Protein AF-A0A397PJ06-F1 (afdb_monomer)

Foldseek 3Di:
DVVVVVVVVVVVVVVVVVVVVVVVVVVVVVVVVVVVVVVVLVVQLVVQCVVVVHSVRSVVVSVVVVVLVVVQVVCVVVVNNVPNPPPPVPDPPPPPDPDDCPDDDDPVNVVVVVVVVVVVVVVVD

Mean predicted aligned error: 15.3 Å

Secondary structure (DSSP, 8-state):
-HHHHHHHHHHHHHHHHHHHHHHHHHHHHHHHHHHHHHHHHHHHHHHHHHHTT-HHHHHHHHHHHHHHHHHHHHHHHTT-GGG-----------------------HHHHHHHHHHHHHHHHHT-

Solvent-accessible surface area (backbone atoms only — not comparable to full-atom values): 7300 Å² total; per-residue (Å²): 120,70,67,61,56,53,51,52,48,52,52,50,49,52,51,52,51,52,52,48,51,52,50,53,51,52,49,49,53,51,51,52,51,52,52,51,51,51,53,53,49,49,53,54,36,51,54,36,17,61,74,61,73,30,58,71,59,7,50,53,48,43,53,52,52,49,52,50,48,51,56,48,52,57,27,49,78,66,72,41,64,83,77,52,78,80,69,77,70,87,63,93,68,86,73,81,67,82,87,71,87,73,76,87,73,49,71,67,60,52,51,50,50,52,51,52,54,50,51,55,59,59,75,76,109

pLDDT: mean 71.26, std 17.16, range [38.09, 97.12]

Sequence (125 aa):
METLGEILGLVWWLISFVLSMIWSLAWFIVRDLISTLVWAGLVAWIVLALRYRSAVQGSMAMVRYARAGVGYGWRWVRGRPADAPVAVKTKIEIQRLPYVPFGFVSVSAQLNAAVVMLLVLMGHL

Radius of gyration: 24.36 Å; Cα contacts (8 Å, |Δi|>4): 34; chains: 1; bounding box: 48×43×74 Å

Structure (mmCIF, N/CA/C/O backbone):
data_AF-A0A397PJ06-F1
#
_entry.id   AF-A0A397PJ06-F1
#
loop_
_atom_site.group_PDB
_atom_site.id
_atom_site.type_symbol
_atom_site.label_atom_id
_atom_site.label_alt_id
_atom_site.label_comp_id
_atom_site.label_asym_id
_atom_site.label_entity_id
_atom_site.label_seq_id
_atom_site.pdbx_PDB_ins_code
_atom_site.Cartn_x
_atom_site.Cartn_y
_atom_site.Cartn_z
_atom_site.occupancy
_atom_site.B_iso_or_equiv
_atom_site.auth_seq_id
_atom_site.auth_comp_id
_atom_site.auth_asym_id
_atom_site.auth_atom_id
_atom_site.pdbx_PDB_model_num
ATOM 1 N N . MET A 1 1 ? 28.336 18.114 -40.708 1.00 58.47 1 MET A N 1
ATOM 2 C CA . MET A 1 1 ? 28.411 17.806 -39.261 1.00 58.47 1 MET A CA 1
ATOM 3 C C . MET A 1 1 ? 27.091 18.071 -38.534 1.00 58.47 1 MET A C 1
ATOM 5 O O . MET A 1 1 ? 26.904 17.486 -37.480 1.00 58.47 1 MET A O 1
ATOM 9 N N . GLU A 1 2 ? 26.163 18.859 -39.094 1.00 63.16 2 GLU A N 1
ATOM 10 C CA . GLU A 1 2 ? 24.850 19.147 -38.479 1.00 63.16 2 GLU A CA 1
ATOM 11 C C . GLU A 1 2 ? 23.952 17.903 -38.318 1.00 63.16 2 GLU A C 1
ATOM 13 O O . GLU A 1 2 ? 23.332 17.717 -37.277 1.00 63.16 2 GLU A O 1
ATOM 18 N N . THR A 1 3 ? 23.988 16.963 -39.264 1.00 79.19 3 THR A N 1
ATOM 19 C CA . THR A 1 3 ? 23.088 15.794 -39.273 1.00 79.19 3 THR A CA 1
ATOM 20 C C . THR A 1 3 ? 23.364 14.753 -38.182 1.00 79.19 3 THR A C 1
ATOM 22 O O . THR A 1 3 ? 22.442 14.099 -37.704 1.00 79.19 3 THR A O 1
ATOM 25 N N . LEU A 1 4 ? 24.618 14.583 -37.743 1.00 81.25 4 LEU A N 1
ATOM 26 C CA . LEU A 1 4 ? 24.953 13.628 -36.674 1.00 81.25 4 LEU A CA 1
ATOM 27 C C . LEU A 1 4 ? 24.449 14.101 -35.305 1.00 81.25 4 LEU A C 1
ATOM 29 O O . LEU A 1 4 ? 23.998 13.280 -34.508 1.00 81.25 4 LEU A O 1
ATOM 33 N N . GLY A 1 5 ? 24.498 15.412 -35.045 1.00 88.62 5 GLY A N 1
ATOM 34 C CA . GLY A 1 5 ? 23.976 16.003 -33.812 1.00 88.62 5 GLY A CA 1
ATOM 35 C C . GLY A 1 5 ? 22.455 15.891 -33.720 1.00 88.62 5 GLY A C 1
ATOM 36 O O . GLY A 1 5 ? 21.928 15.537 -32.667 1.00 88.62 5 GLY A O 1
ATOM 37 N N . GLU A 1 6 ? 21.759 16.104 -34.837 1.00 90.06 6 GLU A N 1
ATOM 38 C CA . GLU A 1 6 ? 20.304 15.941 -34.927 1.00 90.06 6 GLU A CA 1
ATOM 39 C C . GLU A 1 6 ? 19.872 14.494 -34.681 1.00 90.06 6 GLU A C 1
ATOM 41 O O . GLU A 1 6 ? 18.977 14.253 -33.872 1.00 90.06 6 GLU A O 1
ATOM 46 N N . ILE A 1 7 ? 20.545 13.521 -35.308 1.00 91.19 7 ILE A N 1
ATOM 47 C CA . ILE A 1 7 ? 20.252 12.093 -35.108 1.00 91.19 7 ILE A CA 1
ATOM 48 C C . ILE A 1 7 ? 20.475 11.698 -33.644 1.00 91.19 7 ILE A C 1
ATOM 50 O O . ILE A 1 7 ? 19.624 11.036 -33.049 1.00 91.19 7 ILE A O 1
ATOM 54 N N . LEU A 1 8 ? 21.588 12.124 -33.037 1.00 93.94 8 LEU A N 1
ATOM 55 C CA . LEU A 1 8 ? 21.878 11.830 -31.633 1.00 93.94 8 LEU A CA 1
ATOM 56 C C . LEU A 1 8 ? 20.837 12.466 -30.697 1.00 93.94 8 LEU A C 1
ATOM 58 O O . LEU A 1 8 ? 20.386 11.823 -29.749 1.00 93.94 8 LEU A O 1
ATOM 62 N N . GLY A 1 9 ? 20.419 13.701 -30.987 1.00 93.44 9 GLY A N 1
ATOM 63 C CA . GLY A 1 9 ? 19.367 14.396 -30.248 1.00 93.44 9 GLY A CA 1
ATOM 64 C C . GLY A 1 9 ? 18.018 13.684 -30.342 1.00 93.44 9 GLY A C 1
ATOM 65 O O . GLY A 1 9 ? 17.336 13.525 -29.330 1.00 93.44 9 GLY A O 1
ATOM 66 N N . LEU A 1 10 ? 17.662 13.182 -31.526 1.00 94.38 10 LEU A N 1
ATOM 67 C CA . LEU A 1 10 ? 16.416 12.451 -31.763 1.00 94.38 10 LEU A CA 1
ATOM 68 C C . LEU A 1 10 ? 16.410 11.100 -31.030 1.00 94.38 10 LEU A C 1
ATOM 70 O O . LEU A 1 10 ? 15.420 10.743 -30.389 1.00 94.38 10 LEU A O 1
ATOM 74 N N . VAL A 1 11 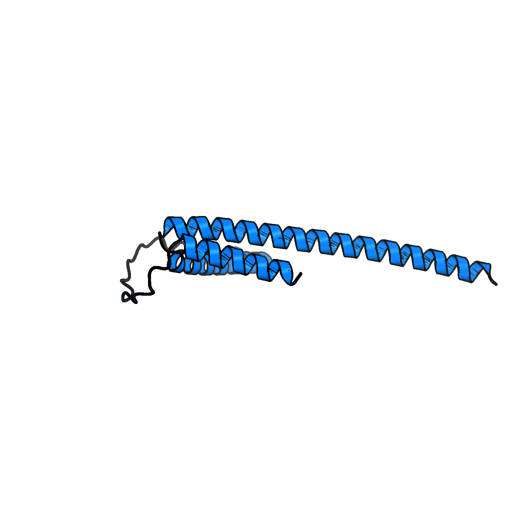? 17.542 10.387 -31.037 1.00 95.56 11 VAL A N 1
ATOM 75 C CA . VAL A 1 11 ? 17.728 9.151 -30.258 1.00 95.56 11 VAL A CA 1
ATOM 76 C C . VAL A 1 11 ? 17.629 9.428 -28.757 1.00 95.56 11 VAL A C 1
ATOM 78 O O . VAL A 1 11 ? 16.928 8.711 -28.044 1.00 95.56 11 VAL A O 1
ATOM 81 N N . TRP A 1 12 ? 18.277 10.487 -28.268 1.00 97.00 12 TRP A N 1
ATOM 82 C CA . TRP A 1 12 ? 18.225 10.859 -26.854 1.00 97.00 12 TRP A CA 1
ATOM 83 C C . TRP A 1 12 ? 16.821 11.271 -26.401 1.00 97.00 12 TRP A C 1
ATOM 85 O O . TRP A 1 12 ? 16.377 10.889 -25.313 1.00 97.00 12 TRP A O 1
ATOM 95 N N . TRP A 1 13 ? 16.101 12.011 -27.245 1.00 96.44 13 TRP A N 1
ATOM 96 C CA . TRP A 1 13 ? 14.708 12.375 -27.009 1.00 96.44 13 TRP A CA 1
ATOM 97 C C . TRP A 1 13 ? 13.825 11.132 -26.906 1.00 96.44 13 TRP A C 1
ATOM 99 O O . TRP A 1 13 ? 13.065 11.004 -25.947 1.00 96.44 13 TRP A O 1
ATOM 109 N N . LEU A 1 14 ? 13.981 10.180 -27.831 1.00 96.94 14 LEU A N 1
ATOM 110 C CA . LEU A 1 14 ? 13.210 8.939 -27.833 1.00 96.94 14 LEU A CA 1
ATOM 111 C C . LEU A 1 14 ? 13.489 8.098 -26.578 1.00 96.94 14 LEU A C 1
ATOM 113 O O . LEU A 1 14 ? 12.558 7.610 -25.942 1.00 96.94 14 LEU A O 1
ATOM 117 N N . ILE A 1 15 ? 14.758 7.975 -26.179 1.00 97.06 15 ILE A N 1
ATOM 118 C CA . ILE A 1 15 ? 15.154 7.275 -24.948 1.00 97.06 15 ILE A CA 1
ATOM 119 C C . ILE A 1 15 ? 14.527 7.946 -23.722 1.00 97.06 15 ILE A C 1
ATOM 121 O O . ILE A 1 15 ? 13.931 7.270 -22.882 1.00 97.06 15 ILE A O 1
ATOM 125 N N . SER A 1 16 ? 14.620 9.275 -23.635 1.00 96.19 16 SER A N 1
ATOM 126 C CA . SER A 1 16 ? 14.068 10.054 -22.521 1.00 96.19 16 SER A CA 1
ATOM 127 C C . SER A 1 16 ? 12.543 9.937 -22.445 1.00 96.19 16 SER A C 1
ATOM 129 O O . SER A 1 16 ? 11.984 9.790 -21.358 1.00 96.19 16 SER A O 1
ATOM 131 N N . PHE A 1 17 ? 11.872 9.941 -23.598 1.00 96.56 17 PHE A N 1
ATOM 132 C CA . PHE A 1 17 ? 10.431 9.732 -23.707 1.00 96.56 17 PHE A CA 1
ATOM 133 C C . PHE A 1 17 ? 10.018 8.346 -23.194 1.00 96.56 17 PHE A C 1
ATOM 135 O O . PHE A 1 17 ? 9.125 8.239 -22.351 1.00 96.56 17 PHE A O 1
ATOM 142 N N . VAL A 1 18 ? 10.704 7.287 -23.636 1.00 97.06 18 VAL A N 1
ATOM 143 C CA . VAL A 1 18 ? 10.421 5.909 -23.200 1.00 97.06 18 VAL A CA 1
ATOM 144 C C . VAL A 1 18 ? 10.678 5.736 -21.701 1.00 97.06 18 VAL A C 1
ATOM 146 O O . VAL A 1 18 ? 9.843 5.166 -20.999 1.00 97.06 18 VAL A O 1
ATOM 149 N N . LEU A 1 19 ? 11.787 6.268 -21.180 1.00 97.12 19 LEU A N 1
ATOM 150 C CA . LEU A 1 19 ? 12.080 6.263 -19.742 1.00 97.12 19 LEU A CA 1
ATOM 151 C C . LEU A 1 19 ? 10.992 6.978 -18.937 1.00 97.12 19 LEU A C 1
ATOM 153 O O . LEU A 1 19 ? 10.556 6.463 -17.907 1.00 97.12 19 LEU A O 1
ATOM 157 N N . SER A 1 20 ? 10.521 8.128 -19.423 1.00 95.19 20 SER A N 1
ATOM 158 C CA . SER A 1 20 ? 9.433 8.870 -18.789 1.00 95.19 20 SER A CA 1
ATOM 159 C C . SER A 1 20 ? 8.136 8.059 -18.768 1.00 95.19 20 SER A C 1
ATOM 161 O O . SER A 1 20 ? 7.517 7.949 -17.711 1.00 95.19 20 SER A O 1
ATOM 163 N N . MET A 1 21 ? 7.773 7.405 -19.876 1.00 96.12 21 MET A N 1
ATOM 164 C CA . MET A 1 21 ? 6.607 6.515 -19.922 1.00 96.12 21 MET A CA 1
ATOM 165 C C . MET A 1 21 ? 6.710 5.368 -18.914 1.00 96.12 21 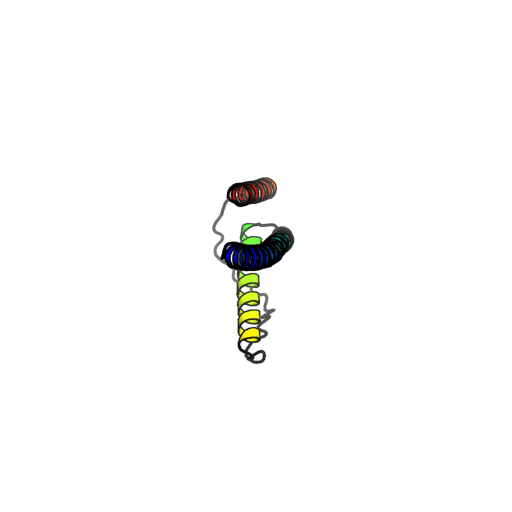MET A C 1
ATOM 167 O O . MET A 1 21 ? 5.754 5.110 -18.182 1.00 96.12 21 MET A O 1
ATOM 171 N N . ILE A 1 22 ? 7.859 4.689 -18.857 1.00 96.12 22 ILE A N 1
ATOM 172 C CA . ILE A 1 22 ? 8.084 3.580 -17.919 1.00 96.12 22 ILE A CA 1
ATOM 173 C C . ILE A 1 22 ? 7.962 4.076 -16.477 1.00 96.12 22 ILE A C 1
ATOM 175 O O . ILE A 1 22 ? 7.306 3.432 -15.659 1.00 96.12 22 ILE A O 1
ATOM 179 N N . TRP A 1 23 ? 8.547 5.234 -16.171 1.00 96.12 23 TRP A N 1
ATOM 180 C CA . TRP A 1 23 ? 8.473 5.832 -14.843 1.00 96.12 23 TRP A CA 1
ATOM 181 C C . TRP A 1 23 ? 7.036 6.192 -14.447 1.00 96.12 23 TRP A C 1
ATOM 183 O O . TRP A 1 23 ? 6.588 5.837 -13.355 1.00 96.12 23 TRP A O 1
ATOM 193 N N . SER A 1 24 ? 6.283 6.831 -15.344 1.00 93.44 24 SER A N 1
ATOM 194 C CA . SER A 1 24 ? 4.873 7.161 -15.118 1.00 93.44 24 SER A CA 1
ATOM 195 C C . SER A 1 24 ? 4.016 5.914 -14.911 1.00 93.44 24 SER A C 1
ATOM 197 O O . SER A 1 24 ? 3.168 5.903 -14.019 1.00 93.44 24 SER A O 1
ATOM 199 N N . LEU A 1 25 ? 4.253 4.851 -15.684 1.00 93.69 25 LEU A N 1
ATOM 200 C CA . LEU A 1 25 ? 3.534 3.587 -15.539 1.00 93.69 25 LEU A CA 1
ATOM 201 C C . LEU A 1 25 ? 3.857 2.903 -14.205 1.00 93.69 25 LEU A C 1
ATOM 203 O O . LEU A 1 25 ? 2.950 2.460 -13.502 1.00 93.69 25 LEU A O 1
ATOM 207 N N . ALA A 1 26 ? 5.136 2.859 -13.826 1.00 91.94 26 ALA A N 1
ATOM 208 C CA . ALA A 1 26 ? 5.561 2.316 -12.541 1.00 91.94 26 ALA A CA 1
ATOM 209 C C . ALA A 1 26 ? 4.909 3.078 -11.378 1.00 91.94 26 ALA A C 1
ATOM 211 O O . ALA A 1 26 ? 4.356 2.462 -10.467 1.00 91.94 26 ALA A O 1
ATOM 212 N N . TRP A 1 27 ? 4.905 4.413 -11.435 1.00 92.25 27 TRP A N 1
ATOM 213 C CA . TRP A 1 27 ? 4.274 5.238 -10.408 1.00 92.25 27 TRP A CA 1
ATOM 214 C C . TRP A 1 27 ? 2.756 5.056 -10.354 1.00 92.25 27 TRP A C 1
ATOM 216 O O . TRP A 1 27 ? 2.187 4.985 -9.265 1.00 92.25 27 TRP A O 1
ATOM 226 N N . PHE A 1 28 ? 2.100 4.928 -11.509 1.00 91.25 28 PHE A N 1
ATOM 227 C CA . PHE A 1 28 ? 0.671 4.643 -11.586 1.00 91.25 28 PHE A CA 1
ATOM 228 C C . PHE A 1 28 ? 0.324 3.327 -10.880 1.00 91.25 28 PHE A C 1
ATOM 230 O O . PHE A 1 28 ? -0.548 3.317 -10.015 1.00 91.25 28 PHE A O 1
ATOM 237 N N . ILE A 1 29 ? 1.059 2.249 -11.173 1.00 88.81 29 ILE A N 1
ATOM 238 C CA . ILE A 1 29 ? 0.851 0.936 -10.544 1.00 88.81 29 ILE A CA 1
ATOM 239 C C . ILE A 1 29 ? 1.083 1.013 -9.032 1.00 88.81 29 ILE A C 1
ATOM 241 O O . ILE A 1 29 ? 0.283 0.497 -8.256 1.00 88.81 29 ILE A O 1
ATOM 245 N N . VAL A 1 30 ? 2.161 1.670 -8.595 1.00 88.75 30 VAL A N 1
ATOM 246 C CA . VAL A 1 30 ? 2.469 1.814 -7.164 1.00 88.75 30 VAL A CA 1
ATOM 247 C C . VAL A 1 30 ? 1.378 2.610 -6.449 1.00 88.75 30 VAL A C 1
ATOM 249 O O . VAL A 1 30 ? 0.907 2.186 -5.393 1.00 88.75 30 VAL A O 1
ATOM 252 N N . ARG A 1 31 ? 0.938 3.734 -7.020 1.00 87.50 31 ARG A N 1
ATOM 253 C CA . ARG A 1 31 ? -0.127 4.568 -6.450 1.00 87.50 31 ARG A CA 1
ATOM 254 C C . ARG A 1 31 ? -1.448 3.809 -6.356 1.00 87.50 31 ARG A C 1
ATOM 256 O O . ARG A 1 31 ? -2.113 3.886 -5.323 1.00 87.50 31 ARG A O 1
ATOM 263 N N . ASP A 1 32 ? -1.817 3.090 -7.409 1.00 89.19 32 ASP A N 1
ATOM 264 C CA . ASP A 1 32 ? -3.049 2.302 -7.459 1.00 89.19 32 ASP A CA 1
ATOM 265 C C . ASP A 1 32 ? -3.028 1.151 -6.442 1.00 89.19 32 ASP A C 1
ATOM 267 O O . ASP A 1 32 ? -3.974 0.965 -5.671 1.00 89.19 32 ASP A O 1
ATOM 271 N N . LEU A 1 33 ? -1.892 0.455 -6.336 1.00 82.88 33 LEU A N 1
ATOM 272 C CA . LEU A 1 33 ? -1.685 -0.593 -5.342 1.00 82.88 33 LEU A CA 1
ATOM 273 C C . LEU A 1 33 ? -1.794 -0.039 -3.916 1.00 82.88 33 LEU A C 1
ATOM 275 O O . LEU A 1 33 ? -2.483 -0.626 -3.081 1.00 82.88 33 LEU A O 1
ATOM 279 N N . ILE A 1 34 ? -1.153 1.099 -3.631 1.00 83.06 34 ILE A N 1
ATOM 280 C CA . ILE A 1 34 ? -1.244 1.759 -2.322 1.00 83.06 34 ILE A CA 1
ATOM 281 C C . ILE A 1 34 ? -2.694 2.152 -2.028 1.00 83.06 34 ILE A C 1
ATOM 283 O O . ILE A 1 34 ? -3.186 1.860 -0.938 1.00 83.06 34 ILE A O 1
ATOM 287 N N . SER A 1 35 ? -3.396 2.761 -2.988 1.00 85.19 35 SER A N 1
ATOM 288 C CA . SER A 1 35 ? -4.801 3.147 -2.822 1.00 85.19 35 SER A CA 1
ATOM 289 C C . SER A 1 35 ? -5.677 1.937 -2.493 1.00 85.19 35 SER A C 1
ATOM 291 O O . SER A 1 35 ? -6.427 1.952 -1.515 1.00 85.19 35 SER A O 1
ATOM 293 N N . THR A 1 36 ? -5.508 0.849 -3.242 1.00 84.50 36 THR A N 1
ATOM 294 C CA . THR A 1 36 ? -6.240 -0.404 -3.040 1.00 84.50 36 THR A CA 1
ATOM 295 C C . THR A 1 36 ? -5.958 -1.012 -1.665 1.00 84.50 36 THR A C 1
ATOM 297 O O . THR A 1 36 ? -6.886 -1.420 -0.965 1.00 84.50 36 THR A O 1
ATOM 300 N N . LEU A 1 37 ? -4.694 -1.036 -1.231 1.00 80.94 37 LEU A N 1
ATOM 301 C CA . LEU A 1 37 ? -4.311 -1.543 0.091 1.00 80.94 37 LEU A CA 1
ATOM 302 C C . LEU A 1 37 ? -4.888 -0.693 1.228 1.00 80.94 37 LEU A C 1
ATOM 304 O O . LEU A 1 37 ? -5.326 -1.245 2.240 1.00 80.94 37 LEU A O 1
ATOM 308 N N . VAL A 1 38 ? -4.929 0.631 1.064 1.00 85.06 38 VAL A N 1
ATOM 309 C CA . VAL A 1 38 ? -5.544 1.545 2.038 1.00 85.06 38 VAL A CA 1
ATOM 310 C C . VAL A 1 38 ? -7.043 1.274 2.157 1.00 85.06 38 VAL A C 1
ATOM 312 O O . VAL A 1 38 ? -7.544 1.115 3.272 1.00 85.06 38 VAL A O 1
ATOM 315 N N . TRP A 1 39 ? -7.752 1.140 1.033 1.00 79.69 39 TRP A N 1
ATOM 316 C CA . TRP A 1 39 ? -9.178 0.800 1.028 1.00 79.69 39 TRP A CA 1
ATOM 317 C C . TRP A 1 39 ? -9.454 -0.561 1.664 1.00 79.69 39 TRP A C 1
ATOM 319 O O . TRP A 1 39 ? -10.330 -0.674 2.523 1.00 79.69 39 TRP A O 1
ATOM 329 N N . ALA A 1 40 ? -8.674 -1.583 1.312 1.00 79.94 40 ALA A N 1
ATOM 330 C CA . ALA A 1 40 ? -8.783 -2.903 1.927 1.00 79.94 40 ALA A CA 1
ATOM 331 C C . ALA A 1 40 ? -8.542 -2.843 3.447 1.00 79.94 40 ALA A C 1
ATOM 333 O O . ALA A 1 40 ? -9.278 -3.462 4.221 1.00 79.94 40 ALA A O 1
ATOM 334 N N . GLY A 1 41 ? -7.557 -2.052 3.886 1.00 83.06 41 GLY A N 1
ATOM 335 C CA . GLY A 1 41 ? -7.276 -1.797 5.296 1.00 83.06 41 GLY A CA 1
ATOM 336 C C . GLY A 1 41 ? -8.446 -1.132 6.022 1.00 83.06 41 GLY A C 1
ATOM 337 O O . GLY A 1 41 ? -8.841 -1.596 7.091 1.00 83.06 41 GLY A O 1
ATOM 338 N N . LEU A 1 42 ? -9.047 -0.097 5.433 1.00 82.94 42 LEU A N 1
ATOM 339 C CA . LEU A 1 42 ? -10.232 0.566 5.987 1.00 82.94 42 LEU A CA 1
ATOM 340 C C . LEU A 1 42 ? -11.421 -0.383 6.113 1.00 82.94 42 LEU A C 1
ATOM 342 O O . LEU A 1 42 ? -12.068 -0.414 7.157 1.00 82.94 42 LEU A O 1
ATOM 346 N N . VAL A 1 43 ? -11.701 -1.181 5.082 1.00 83.06 43 VAL A N 1
ATOM 347 C CA . VAL A 1 43 ? -12.796 -2.160 5.123 1.00 83.06 43 VAL A CA 1
ATOM 348 C C . VAL A 1 43 ? -12.553 -3.178 6.237 1.00 83.06 43 VAL A C 1
ATOM 350 O O . VAL A 1 43 ? -13.441 -3.418 7.058 1.00 83.06 43 VAL A O 1
ATOM 353 N N . ALA A 1 44 ? -11.338 -3.727 6.334 1.00 79.44 44 ALA A N 1
ATOM 354 C CA . ALA A 1 44 ? -10.970 -4.644 7.410 1.00 79.44 44 ALA A CA 1
ATOM 355 C C . ALA A 1 44 ? -11.107 -3.992 8.798 1.00 79.44 44 ALA A C 1
ATOM 357 O O . ALA A 1 44 ? -11.603 -4.623 9.736 1.00 79.44 44 ALA A O 1
ATOM 358 N N . TRP A 1 45 ? -10.716 -2.723 8.927 1.00 82.25 45 TRP A N 1
ATOM 359 C CA . TRP A 1 45 ? -10.869 -1.955 10.158 1.00 82.25 45 TRP A CA 1
ATOM 360 C C . TRP A 1 45 ? -12.334 -1.785 10.555 1.00 82.25 45 TRP A C 1
ATOM 362 O O . TRP A 1 45 ? -12.683 -2.085 11.695 1.00 82.25 45 TRP A O 1
ATOM 372 N N . ILE A 1 46 ? -13.197 -1.371 9.623 1.00 79.00 46 ILE A N 1
ATOM 373 C CA . ILE A 1 46 ? -14.635 -1.192 9.861 1.00 79.00 46 ILE A CA 1
ATOM 374 C C . ILE A 1 46 ? 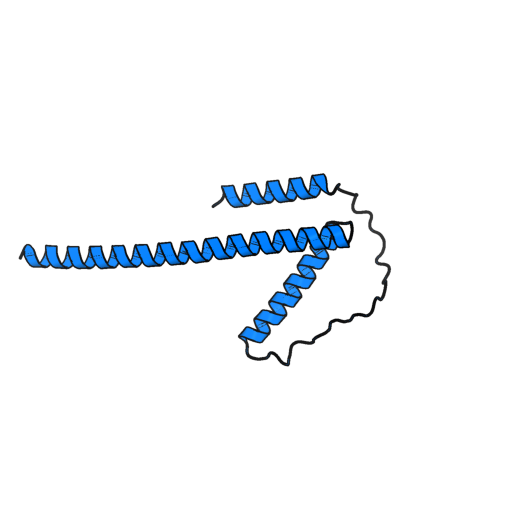-15.258 -2.513 10.321 1.00 79.00 46 ILE A C 1
ATOM 376 O O . ILE A 1 46 ? -15.967 -2.542 11.327 1.00 79.00 46 ILE A O 1
ATOM 380 N N . VAL A 1 47 ? -14.941 -3.624 9.651 1.00 79.00 47 VAL A N 1
ATOM 381 C CA . VAL A 1 47 ? -15.432 -4.958 10.033 1.00 79.00 47 VAL A CA 1
ATOM 382 C C . VAL A 1 47 ? -15.013 -5.319 11.462 1.00 79.00 47 VAL A C 1
ATOM 384 O O . VAL A 1 47 ? -15.833 -5.802 12.247 1.00 79.00 47 VAL A O 1
ATOM 387 N N . LEU A 1 48 ? -13.758 -5.061 11.841 1.00 72.31 48 LEU A N 1
ATOM 388 C CA . LEU A 1 48 ? -13.271 -5.330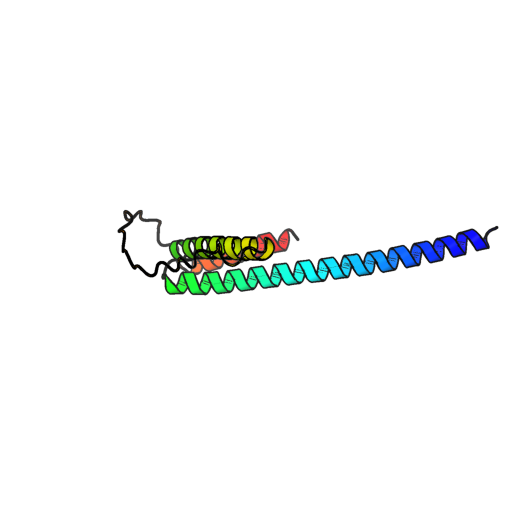 13.197 1.00 72.31 48 LEU A CA 1
ATOM 389 C C . LEU A 1 48 ? -13.888 -4.379 14.233 1.00 72.31 48 LEU A C 1
ATOM 391 O O . LEU A 1 48 ? -14.289 -4.831 15.305 1.00 72.31 48 LEU A O 1
ATOM 395 N N . ALA A 1 49 ? -14.012 -3.091 13.923 1.00 73.88 49 ALA A N 1
ATOM 396 C CA . ALA A 1 49 ? -14.628 -2.101 14.803 1.00 73.88 49 ALA A CA 1
ATOM 397 C C . ALA A 1 49 ? -16.098 -2.445 15.096 1.00 73.88 49 ALA A C 1
ATOM 399 O O . ALA A 1 49 ? -16.520 -2.388 16.253 1.00 73.88 49 ALA A O 1
ATOM 400 N N . LEU A 1 50 ? -16.848 -2.888 14.080 1.00 78.12 50 LEU A N 1
ATOM 401 C CA . LEU A 1 50 ? -18.220 -3.380 14.234 1.00 78.12 50 LEU A CA 1
ATOM 402 C C . LEU A 1 50 ? -18.272 -4.677 15.050 1.00 78.12 50 LEU A C 1
ATOM 404 O O . LEU A 1 50 ? -19.087 -4.793 15.966 1.00 78.12 50 LEU A O 1
ATOM 408 N N . ARG A 1 51 ? -17.370 -5.630 14.778 1.00 75.69 51 ARG A N 1
ATOM 409 C CA . ARG A 1 51 ? -17.297 -6.910 15.502 1.00 75.69 51 ARG A CA 1
ATOM 410 C C . ARG A 1 51 ? -17.046 -6.726 16.999 1.00 75.69 51 ARG A C 1
ATOM 412 O O . ARG A 1 51 ? -17.676 -7.408 17.804 1.00 75.69 51 ARG A O 1
ATOM 419 N N . TYR A 1 52 ? -16.136 -5.829 17.369 1.00 72.44 52 TYR A N 1
ATOM 420 C CA . TYR A 1 52 ? -15.797 -5.554 18.769 1.00 72.44 52 TYR A CA 1
ATOM 421 C C . TYR A 1 52 ? -16.665 -4.455 19.401 1.00 72.44 52 TYR A C 1
ATOM 423 O O . TYR A 1 52 ? -16.498 -4.156 20.582 1.00 72.44 52 TYR A O 1
ATOM 431 N N . ARG A 1 53 ? -17.589 -3.848 18.636 1.00 73.31 53 ARG A N 1
ATOM 432 C CA . ARG A 1 53 ? -18.422 -2.699 19.048 1.00 73.31 53 ARG A CA 1
ATOM 433 C C . ARG A 1 53 ? -17.610 -1.544 19.659 1.00 73.31 53 ARG A C 1
ATOM 435 O O . ARG A 1 53 ? -18.110 -0.783 20.481 1.00 73.31 53 ARG A O 1
ATOM 442 N N . SER A 1 54 ? -16.337 -1.438 19.288 1.00 71.69 54 SER A N 1
ATOM 443 C CA . SER A 1 54 ? -15.370 -0.492 19.841 1.00 71.69 54 SER A CA 1
ATOM 444 C C . SER A 1 54 ? -14.235 -0.307 18.842 1.00 71.69 54 SER A C 1
ATOM 446 O O . SER A 1 54 ? -13.559 -1.277 18.488 1.00 71.69 54 SER A O 1
ATOM 448 N N . ALA A 1 55 ? -13.978 0.929 18.407 1.00 67.06 55 ALA A N 1
ATOM 449 C CA . ALA A 1 55 ? -12.857 1.184 17.506 1.00 67.06 55 ALA A CA 1
ATOM 450 C C . ALA A 1 55 ? -11.500 1.018 18.178 1.00 67.06 55 ALA A C 1
ATOM 452 O O . ALA A 1 55 ? -10.551 0.658 17.499 1.00 67.06 55 ALA A O 1
ATOM 453 N N . VAL A 1 56 ? -11.379 1.220 19.494 1.00 71.50 56 VAL A N 1
ATOM 454 C CA . VAL A 1 56 ? -10.096 0.994 20.183 1.00 71.50 56 VAL A CA 1
ATOM 455 C C . VAL A 1 56 ? -9.714 -0.483 20.090 1.00 71.50 56 VAL A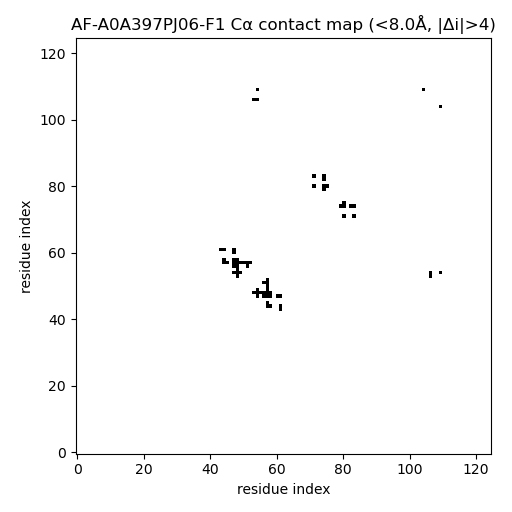 C 1
ATOM 457 O O . VAL A 1 56 ? -8.592 -0.822 19.711 1.00 71.50 56 VAL A O 1
ATOM 460 N N . GLN A 1 57 ? -10.673 -1.372 20.361 1.00 67.75 57 GLN A N 1
ATOM 461 C CA . GLN A 1 57 ? -10.471 -2.814 20.229 1.00 67.75 57 GLN A CA 1
ATOM 462 C C . GLN A 1 57 ? -10.318 -3.238 18.760 1.00 67.75 57 GLN A C 1
ATOM 464 O O . GLN A 1 57 ? -9.469 -4.077 18.462 1.00 67.75 57 GLN A O 1
ATOM 469 N N . GLY A 1 58 ? -11.065 -2.619 17.838 1.00 70.75 58 GLY A N 1
ATOM 470 C CA . GLY A 1 58 ? -10.944 -2.833 16.392 1.00 70.75 58 GLY A CA 1
ATOM 471 C C . GLY A 1 58 ? -9.572 -2.444 15.830 1.00 70.75 58 GLY A C 1
ATOM 472 O O . GLY A 1 58 ? -8.950 -3.247 15.138 1.00 70.75 58 GLY A O 1
ATOM 473 N N . SER A 1 59 ? -9.048 -1.270 16.189 1.00 72.69 59 SER A N 1
ATOM 474 C CA . SER A 1 59 ? -7.712 -0.793 15.804 1.00 72.69 59 SER A CA 1
ATOM 475 C C . SER A 1 59 ? -6.606 -1.665 16.394 1.00 72.69 59 SER A C 1
ATOM 477 O O . SER A 1 59 ? -5.703 -2.083 15.673 1.00 72.69 59 SER A O 1
ATOM 479 N N . MET A 1 60 ? -6.692 -2.019 17.682 1.00 73.50 60 MET A N 1
ATOM 480 C CA . MET A 1 60 ? -5.756 -2.962 18.312 1.00 73.50 60 MET A CA 1
ATOM 481 C C . MET A 1 60 ? -5.776 -4.331 17.622 1.00 73.50 60 MET A C 1
ATOM 483 O O . MET A 1 60 ? -4.720 -4.914 17.367 1.00 73.50 60 MET A O 1
ATOM 487 N N . ALA A 1 61 ? -6.963 -4.850 17.296 1.00 72.00 61 ALA A N 1
ATOM 488 C CA . ALA A 1 61 ? -7.102 -6.097 16.555 1.00 72.00 61 ALA A CA 1
ATOM 489 C C . ALA A 1 61 ? -6.490 -5.976 15.153 1.00 72.00 61 ALA A C 1
ATOM 491 O O . ALA A 1 61 ? -5.717 -6.847 14.762 1.00 72.00 61 ALA A O 1
ATOM 492 N N . MET A 1 62 ? -6.757 -4.884 14.435 1.00 78.44 62 MET A N 1
ATOM 493 C CA . MET A 1 62 ? -6.195 -4.625 13.111 1.00 78.44 62 MET A CA 1
ATOM 494 C C . MET A 1 62 ? -4.665 -4.588 13.149 1.00 78.44 62 MET A C 1
ATOM 496 O O . MET A 1 62 ? -4.033 -5.267 12.349 1.00 78.44 62 MET A O 1
ATOM 500 N N . VAL A 1 63 ? -4.058 -3.893 14.116 1.00 77.00 63 VAL A N 1
ATOM 501 C CA . VAL A 1 63 ? -2.594 -3.856 14.288 1.00 77.00 63 VAL A CA 1
ATOM 502 C C . VAL A 1 63 ? -2.035 -5.249 14.592 1.00 77.00 63 VAL A C 1
ATOM 504 O O . VAL A 1 63 ? -1.007 -5.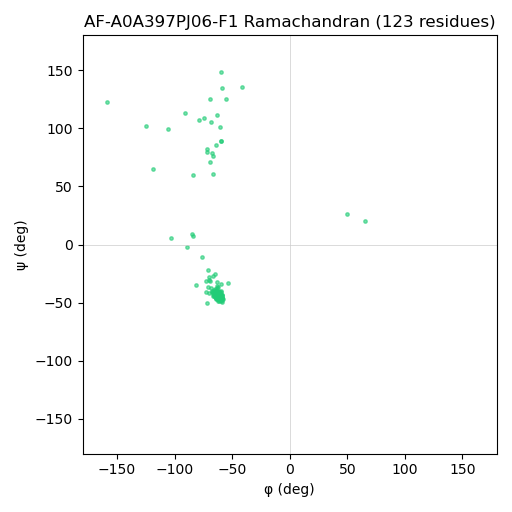640 14.038 1.00 77.00 63 VAL A O 1
ATOM 507 N N . ARG A 1 64 ? -2.714 -6.037 15.435 1.00 77.25 64 ARG A N 1
ATOM 508 C CA . ARG A 1 64 ? -2.305 -7.419 15.741 1.00 77.25 64 ARG A CA 1
ATOM 509 C C . ARG A 1 64 ? -2.369 -8.320 14.508 1.00 77.25 64 ARG A C 1
ATOM 511 O O . ARG A 1 64 ? -1.409 -9.048 14.254 1.00 77.25 64 ARG A O 1
ATOM 518 N N . TYR A 1 65 ? -3.459 -8.261 13.743 1.00 76.00 65 TYR A N 1
ATOM 519 C CA . TYR A 1 65 ? -3.618 -9.035 12.510 1.00 76.00 65 TYR A CA 1
ATOM 520 C C . T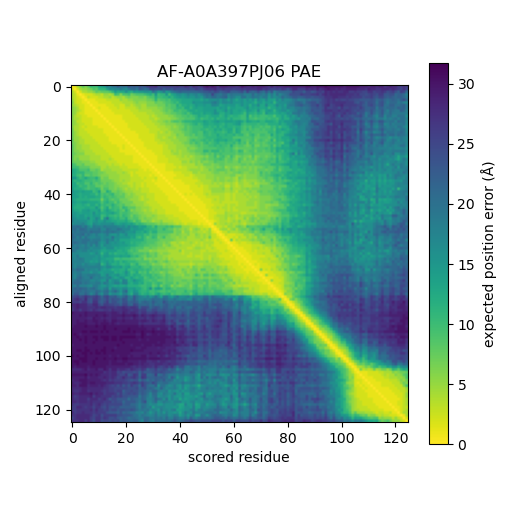YR A 1 65 ? -2.655 -8.569 11.417 1.00 76.00 65 TYR A C 1
ATOM 522 O O . TYR A 1 65 ? -2.044 -9.411 10.767 1.00 76.00 65 TYR A O 1
ATOM 530 N N . ALA A 1 66 ? -2.439 -7.262 11.266 1.00 75.94 66 ALA A N 1
ATOM 531 C CA . ALA A 1 66 ? -1.466 -6.705 10.332 1.00 75.94 66 ALA A CA 1
ATOM 532 C C . ALA A 1 66 ? -0.046 -7.166 10.678 1.00 75.94 66 ALA A C 1
ATOM 534 O O . ALA A 1 66 ? 0.661 -7.673 9.815 1.00 75.94 66 ALA A O 1
ATOM 535 N N . ARG A 1 67 ? 0.358 -7.100 11.953 1.00 75.56 67 ARG A N 1
ATOM 536 C CA . ARG A 1 67 ? 1.667 -7.597 12.404 1.00 75.56 67 ARG A CA 1
ATOM 537 C C . ARG A 1 67 ? 1.827 -9.100 12.160 1.00 75.56 67 ARG A C 1
ATOM 539 O O . ARG A 1 67 ? 2.900 -9.538 11.746 1.00 75.56 67 ARG A O 1
ATOM 546 N N . ALA A 1 68 ? 0.776 -9.885 12.395 1.00 72.75 68 ALA A N 1
ATOM 547 C CA . ALA A 1 68 ? 0.777 -11.317 12.106 1.00 72.75 68 ALA A CA 1
ATOM 548 C C . ALA A 1 68 ? 0.882 -11.598 10.595 1.00 72.75 68 ALA A C 1
ATOM 550 O O . ALA A 1 68 ? 1.685 -12.438 10.191 1.00 72.75 68 ALA A O 1
ATOM 551 N N . GLY A 1 69 ? 0.132 -10.861 9.772 1.00 72.75 69 GLY A N 1
ATOM 552 C CA . GLY A 1 69 ? 0.150 -10.954 8.312 1.00 72.75 69 GLY A CA 1
ATOM 553 C C . GLY A 1 69 ? 1.496 -10.553 7.713 1.00 72.75 69 GLY A C 1
ATOM 554 O O . GLY A 1 69 ? 2.059 -11.309 6.928 1.00 72.75 69 GLY A O 1
ATOM 555 N N . VAL A 1 70 ? 2.079 -9.435 8.156 1.00 77.75 70 VAL A N 1
ATOM 556 C CA . VAL A 1 70 ? 3.433 -9.004 7.766 1.00 77.75 70 VAL A CA 1
ATOM 557 C C . VAL A 1 70 ? 4.468 -10.042 8.194 1.00 77.75 70 VAL A C 1
ATOM 559 O O . VAL A 1 70 ? 5.329 -10.414 7.404 1.00 77.75 70 VAL A O 1
ATOM 562 N N . GLY A 1 71 ? 4.365 -10.582 9.413 1.00 74.25 71 GLY A N 1
ATOM 563 C CA . GLY A 1 71 ? 5.248 -11.654 9.877 1.00 74.25 71 GLY A CA 1
ATOM 564 C C . GLY A 1 71 ? 5.109 -12.952 9.071 1.00 74.25 71 GLY A 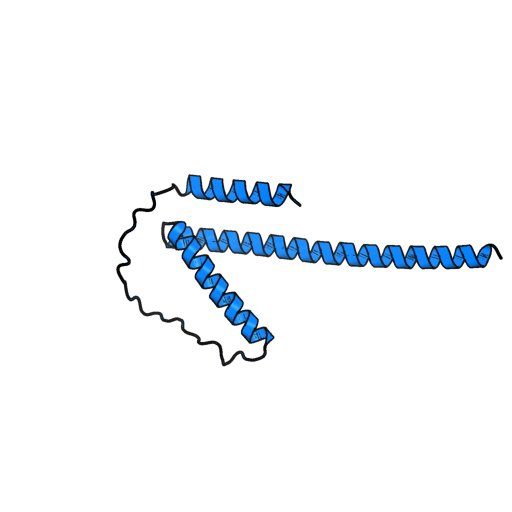C 1
ATOM 565 O O . GLY A 1 71 ? 6.085 -13.684 8.904 1.00 74.25 71 GLY A O 1
ATOM 566 N N . TYR A 1 72 ? 3.915 -13.258 8.565 1.00 69.56 72 TYR A N 1
ATOM 567 C CA . TYR A 1 72 ? 3.676 -14.385 7.664 1.00 69.56 72 TYR A CA 1
ATOM 568 C C . TYR A 1 72 ? 4.269 -14.126 6.272 1.00 69.56 72 TYR A C 1
ATOM 570 O O . TYR A 1 72 ? 5.079 -14.925 5.803 1.00 69.56 72 TYR A O 1
ATOM 578 N N . GLY A 1 73 ? 3.971 -12.972 5.667 1.00 72.88 73 GLY A N 1
ATOM 579 C CA . GLY A 1 73 ? 4.514 -12.564 4.368 1.00 72.88 73 GLY A CA 1
ATOM 580 C C . GLY A 1 73 ? 6.042 -12.492 4.366 1.00 72.88 73 GLY A C 1
ATOM 581 O O . GLY A 1 73 ? 6.691 -13.040 3.482 1.00 72.88 73 GLY A O 1
ATOM 582 N N . TRP A 1 74 ? 6.642 -11.933 5.418 1.00 70.31 74 TRP A N 1
ATOM 583 C CA . TRP A 1 74 ? 8.098 -11.850 5.576 1.00 70.31 74 TRP A CA 1
ATOM 584 C C . TRP A 1 74 ? 8.786 -13.217 5.724 1.00 70.31 74 TRP A C 1
ATOM 586 O O . TRP A 1 74 ? 9.970 -13.369 5.422 1.00 70.31 74 TRP A O 1
ATOM 596 N N . ARG A 1 75 ? 8.077 -14.240 6.212 1.00 67.50 75 ARG A N 1
ATOM 597 C CA . ARG A 1 75 ? 8.593 -15.620 6.261 1.00 67.50 75 ARG A CA 1
ATOM 598 C C . ARG A 1 75 ? 8.443 -16.342 4.932 1.00 67.50 75 ARG A C 1
ATOM 600 O O . ARG A 1 75 ? 9.344 -17.088 4.558 1.00 67.50 75 ARG A O 1
ATOM 607 N N . TRP A 1 76 ? 7.363 -16.058 4.213 1.00 69.19 76 TRP A N 1
ATOM 608 C CA . TRP A 1 76 ? 7.170 -16.489 2.832 1.00 69.19 76 TRP A CA 1
ATOM 609 C C . TRP A 1 76 ? 8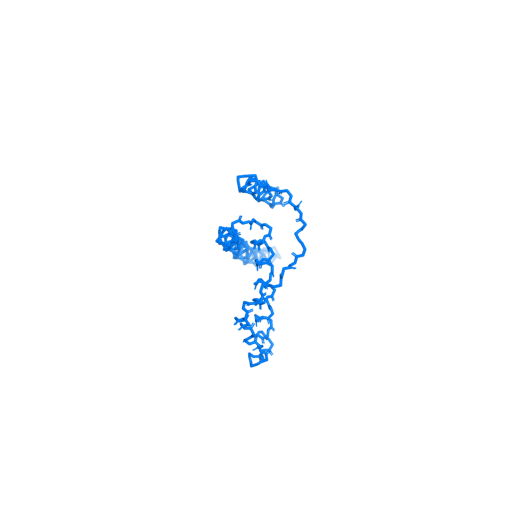.273 -15.959 1.911 1.00 69.19 76 TRP A C 1
ATOM 611 O O . TRP A 1 76 ? 8.913 -16.747 1.224 1.00 69.19 76 TRP A O 1
ATOM 621 N N . VAL A 1 77 ? 8.578 -14.657 1.979 1.00 72.06 77 VAL A N 1
ATOM 622 C CA . VAL A 1 77 ? 9.672 -14.029 1.208 1.00 72.06 77 VAL A CA 1
ATOM 623 C C . VAL A 1 77 ? 11.032 -14.652 1.535 1.00 72.06 77 VAL A C 1
ATOM 625 O O . VAL A 1 77 ? 11.874 -14.806 0.659 1.00 72.06 77 VAL A O 1
ATOM 628 N N . ARG A 1 78 ? 11.245 -15.066 2.788 1.00 73.06 78 ARG A N 1
ATOM 629 C CA . ARG A 1 78 ? 12.479 -15.743 3.219 1.00 73.06 78 ARG A CA 1
ATOM 630 C C . ARG A 1 78 ? 12.491 -17.254 2.952 1.00 73.06 78 ARG A C 1
ATOM 632 O O . ARG A 1 78 ? 13.406 -17.928 3.418 1.00 73.06 78 ARG A O 1
ATOM 639 N N . GLY A 1 79 ? 11.495 -17.798 2.248 1.00 57.06 79 GLY A N 1
ATOM 640 C CA . GLY A 1 79 ? 11.449 -19.213 1.869 1.00 57.06 79 GLY A CA 1
ATOM 641 C C . GLY A 1 79 ? 11.316 -20.185 3.046 1.00 57.06 79 GLY A C 1
ATOM 642 O O . GLY A 1 79 ? 11.632 -21.362 2.901 1.00 57.06 79 GLY A O 1
ATOM 643 N N . ARG A 1 80 ? 10.849 -19.722 4.216 1.00 60.88 80 ARG A N 1
ATOM 644 C CA . ARG A 1 80 ? 10.628 -20.563 5.410 1.00 60.88 80 ARG A CA 1
ATOM 645 C C . ARG A 1 80 ? 9.154 -20.565 5.829 1.00 60.88 80 ARG A C 1
ATOM 647 O O . ARG A 1 80 ? 8.817 -20.057 6.902 1.00 60.88 80 ARG A O 1
ATOM 654 N N . PRO A 1 81 ? 8.252 -21.115 4.995 1.00 54.50 81 PRO A N 1
ATOM 655 C CA . PRO A 1 81 ? 6.824 -21.149 5.298 1.00 54.50 81 PRO A CA 1
ATOM 656 C C . PRO A 1 81 ? 6.494 -22.057 6.497 1.00 54.50 81 PRO A C 1
ATOM 658 O O . PRO A 1 81 ? 5.529 -21.784 7.207 1.00 54.50 81 PRO A O 1
ATOM 661 N N . ALA A 1 82 ? 7.312 -23.084 6.769 1.00 57.41 82 ALA A N 1
ATOM 662 C CA . ALA A 1 82 ? 7.124 -24.022 7.883 1.00 57.41 82 ALA A CA 1
ATOM 663 C C . ALA A 1 82 ? 7.386 -23.408 9.276 1.00 57.41 82 ALA A C 1
ATOM 665 O O . ALA A 1 82 ? 6.832 -23.877 10.265 1.00 57.41 82 ALA A O 1
ATOM 666 N N . ASP A 1 83 ? 8.154 -22.314 9.357 1.00 53.00 83 ASP A N 1
ATOM 667 C CA . ASP A 1 83 ? 8.467 -21.605 10.612 1.00 53.00 83 ASP A CA 1
ATOM 668 C C . ASP A 1 83 ? 7.376 -20.593 11.011 1.00 53.00 83 ASP A C 1
ATOM 670 O O . ASP A 1 83 ? 7.558 -19.750 11.901 1.00 53.00 83 ASP A O 1
ATOM 674 N N . ALA A 1 84 ? 6.236 -20.598 10.317 1.00 48.12 84 ALA A N 1
ATOM 675 C CA . ALA A 1 84 ? 5.057 -19.877 10.749 1.00 48.12 84 ALA A CA 1
ATOM 676 C C . ALA A 1 84 ? 4.365 -20.689 11.851 1.00 48.12 84 ALA A C 1
ATOM 678 O O . ALA A 1 84 ? 3.728 -21.689 11.530 1.00 48.12 84 ALA A O 1
ATOM 679 N N . PRO A 1 85 ? 4.413 -20.287 13.142 1.00 51.09 85 PRO A N 1
ATOM 680 C CA . PRO A 1 85 ? 3.496 -20.860 14.089 1.00 51.09 85 PRO A CA 1
ATOM 681 C C . PRO A 1 85 ? 2.121 -20.434 13.588 1.00 51.09 85 PRO A C 1
ATOM 683 O O . PRO A 1 85 ? 1.762 -19.252 13.642 1.00 51.09 85 PRO A O 1
ATOM 686 N N . VAL A 1 86 ? 1.347 -21.402 13.104 1.00 50.81 86 VAL A N 1
ATOM 687 C CA . VAL A 1 86 ? -0.110 -21.319 13.036 1.00 50.81 86 VAL A CA 1
ATOM 688 C C . VAL A 1 86 ? -0.597 -21.320 14.486 1.00 50.81 86 VAL A C 1
ATOM 690 O O . VAL A 1 86 ? -1.293 -22.207 14.956 1.00 50.81 86 VAL A O 1
ATOM 693 N N . ALA A 1 87 ? -0.175 -20.323 15.260 1.00 48.31 87 ALA A N 1
ATOM 694 C CA . ALA A 1 87 ? -0.689 -20.053 16.581 1.00 48.31 87 ALA A CA 1
ATOM 695 C C . ALA A 1 87 ? -1.947 -19.211 16.395 1.00 48.31 87 ALA A C 1
ATOM 697 O O . ALA A 1 87 ? -2.068 -18.102 16.915 1.00 48.31 87 ALA A O 1
ATOM 698 N N . VAL A 1 88 ? -2.921 -19.776 15.679 1.00 46.03 88 VAL A N 1
ATOM 699 C CA . VAL A 1 88 ? -4.315 -19.505 15.996 1.00 46.03 88 VAL A CA 1
ATOM 700 C C . VAL A 1 88 ? -4.525 -20.155 17.362 1.00 46.03 88 VAL A C 1
ATOM 702 O O . VAL A 1 88 ? -5.010 -21.273 17.487 1.00 46.03 88 VAL A O 1
ATOM 705 N N . LYS A 1 89 ? -4.071 -19.474 18.421 1.00 43.03 89 LYS A N 1
ATOM 706 C CA . LYS A 1 89 ? -4.489 -19.792 19.781 1.00 43.03 89 LYS A CA 1
ATOM 707 C C . LYS A 1 89 ? -5.940 -19.337 19.893 1.00 43.03 89 LYS A C 1
ATOM 709 O O . LYS A 1 89 ? -6.233 -18.280 20.443 1.00 43.03 89 LYS A O 1
ATOM 714 N N . THR A 1 90 ? -6.858 -20.143 19.374 1.00 40.81 90 THR A N 1
ATOM 715 C CA . THR A 1 90 ? -8.243 -20.181 19.843 1.00 40.81 90 THR A CA 1
ATOM 716 C C . THR A 1 90 ? -8.238 -20.795 21.236 1.00 40.81 90 THR A C 1
ATOM 718 O O . THR A 1 90 ? -8.648 -21.930 21.449 1.00 40.81 90 THR A O 1
ATOM 721 N N . LYS A 1 91 ? -7.733 -20.044 22.211 1.00 40.50 91 LYS A N 1
ATOM 722 C CA . LYS A 1 91 ? -8.140 -20.222 23.595 1.00 40.50 91 LYS A CA 1
ATOM 723 C C . LYS A 1 91 ? -8.616 -18.861 24.054 1.00 40.50 91 LYS A C 1
ATOM 725 O O . LYS A 1 91 ? -7.832 -17.938 24.250 1.00 40.50 91 LYS A O 1
ATOM 730 N N . ILE A 1 92 ? -9.937 -18.744 24.087 1.00 45.69 92 ILE A N 1
ATOM 731 C CA . ILE A 1 92 ? -10.671 -17.681 24.755 1.00 45.69 92 ILE A CA 1
ATOM 732 C C . ILE A 1 92 ? -10.259 -17.772 26.223 1.00 45.69 92 ILE A C 1
ATOM 734 O O . ILE A 1 92 ? -10.835 -18.524 26.997 1.00 45.69 92 ILE A O 1
ATOM 738 N N . GLU A 1 93 ? -9.197 -17.072 26.587 1.00 38.09 93 GLU A N 1
ATOM 739 C CA . GLU A 1 93 ? -8.901 -16.771 27.973 1.00 38.09 93 GLU A CA 1
ATOM 740 C C . GLU A 1 93 ? -9.250 -15.300 28.124 1.00 38.09 93 GLU A C 1
ATOM 742 O O . GLU A 1 93 ? -8.544 -14.407 27.651 1.00 38.09 93 GLU A O 1
ATOM 747 N N . ILE A 1 94 ? -10.437 -15.064 28.680 1.00 45.09 94 ILE A N 1
ATOM 748 C CA . ILE A 1 94 ? -10.907 -13.748 29.096 1.00 45.09 94 ILE A CA 1
ATOM 749 C C . ILE A 1 94 ? -10.000 -13.333 30.259 1.00 45.09 94 ILE A C 1
ATOM 751 O O . ILE A 1 94 ? -10.368 -13.428 31.426 1.00 45.09 94 ILE A O 1
ATOM 755 N N . GLN A 1 95 ? -8.773 -12.913 29.955 1.00 42.94 95 GLN A N 1
ATOM 756 C CA . GLN A 1 95 ? -7.986 -12.132 30.891 1.00 42.94 95 GLN A CA 1
ATOM 757 C C . GLN A 1 95 ? -8.700 -10.790 30.990 1.00 42.94 95 GLN A C 1
ATOM 759 O O . GLN A 1 95 ? -8.693 -9.993 30.049 1.00 42.94 95 GLN A O 1
ATOM 764 N N . ARG A 1 96 ? -9.398 -10.580 32.112 1.00 40.62 96 ARG A N 1
ATOM 765 C CA . ARG A 1 96 ? -9.928 -9.275 32.504 1.00 40.62 96 ARG A CA 1
ATOM 766 C C . ARG A 1 96 ? -8.742 -8.321 32.637 1.00 40.62 96 ARG A C 1
ATOM 768 O O . ARG A 1 96 ? -8.147 -8.206 33.702 1.00 40.62 96 ARG A O 1
ATOM 775 N N . LEU A 1 97 ? -8.382 -7.669 31.535 1.00 46.53 97 LEU A N 1
ATOM 776 C CA . LEU A 1 97 ? -7.557 -6.471 31.567 1.00 46.53 97 LEU A CA 1
ATOM 777 C C . LEU A 1 97 ? -8.309 -5.433 32.418 1.00 46.53 97 LEU A C 1
ATOM 779 O O . LEU A 1 97 ? -9.528 -5.304 32.250 1.00 46.53 97 LEU A O 1
ATOM 783 N N . PRO A 1 98 ? -7.634 -4.738 33.350 1.00 38.25 98 PRO A N 1
ATOM 784 C CA . PRO A 1 98 ? -8.273 -3.730 34.182 1.00 38.25 98 PRO A CA 1
ATOM 785 C C . PRO A 1 98 ? -8.950 -2.706 33.273 1.00 38.25 98 PRO A C 1
ATOM 787 O O . PRO A 1 98 ? -8.340 -2.173 32.347 1.00 38.25 98 PRO A O 1
ATOM 790 N N . TYR A 1 99 ? -10.245 -2.504 33.503 1.00 40.66 99 TYR A N 1
ATOM 791 C CA . TYR A 1 99 ? -11.070 -1.557 32.770 1.00 40.66 99 TYR A CA 1
ATOM 792 C C . TYR A 1 99 ? -10.496 -0.150 32.966 1.00 40.66 99 TYR A C 1
ATOM 794 O O . TYR A 1 99 ? -10.687 0.469 34.009 1.00 40.66 99 TYR A O 1
ATOM 802 N N . VAL A 1 100 ? -9.759 0.336 31.967 1.00 47.06 100 VAL A N 1
ATOM 803 C CA . VAL A 1 100 ? -9.381 1.745 31.859 1.00 47.06 100 VAL A CA 1
ATOM 804 C C . VAL A 1 100 ? -10.479 2.408 31.027 1.00 47.06 100 VAL A C 1
ATOM 806 O O . VAL A 1 100 ? -10.629 2.044 29.856 1.00 47.06 100 VAL A O 1
ATOM 809 N N . PRO A 1 101 ? -11.289 3.322 31.594 1.00 41.84 101 PRO A N 1
ATOM 810 C CA . PRO A 1 101 ? -12.368 3.975 30.867 1.00 41.84 101 PRO A CA 1
ATOM 811 C C . PRO A 1 101 ? -11.770 4.975 29.872 1.00 41.84 101 PRO A C 1
ATOM 813 O O . PRO A 1 101 ? -11.684 6.171 30.134 1.00 41.84 101 PRO A O 1
ATOM 816 N N . PHE A 1 102 ? -11.342 4.487 28.711 1.00 45.66 102 PHE A N 1
ATOM 817 C CA . PHE A 1 102 ? -11.125 5.350 27.560 1.00 45.66 102 PHE A CA 1
ATOM 818 C C . PHE A 1 102 ? -12.504 5.718 27.023 1.00 45.66 102 PHE A C 1
ATOM 820 O O . PHE A 1 102 ? -13.232 4.858 26.528 1.00 45.66 102 PHE A O 1
ATOM 827 N N . GLY A 1 103 ? -12.875 6.985 27.231 1.00 45.94 103 GLY A N 1
ATOM 828 C CA . GLY A 1 103 ? -14.191 7.541 26.935 1.00 45.94 103 GLY A CA 1
ATOM 829 C C . GLY A 1 103 ? -14.756 7.059 25.600 1.00 45.94 103 GLY A C 1
ATOM 830 O O . GLY A 1 103 ? -14.055 6.998 24.590 1.00 45.94 103 GLY A O 1
ATOM 831 N N . PHE A 1 104 ? -16.036 6.692 25.620 1.00 43.09 104 PHE A N 1
ATOM 832 C CA . PHE A 1 104 ? -16.785 6.215 24.465 1.00 43.09 104 PHE A CA 1
ATOM 833 C C . PHE A 1 104 ? -16.906 7.326 23.415 1.00 43.09 104 PHE A C 1
ATOM 835 O O . PHE A 1 104 ? -17.884 8.066 23.379 1.00 43.09 104 PHE A O 1
ATOM 842 N N . VAL A 1 105 ? -15.906 7.460 22.548 1.00 55.22 105 VAL A N 1
ATOM 843 C CA . VAL A 1 105 ? -16.036 8.260 21.330 1.00 55.22 105 VAL A CA 1
ATOM 844 C C . VAL A 1 105 ? -17.008 7.514 20.415 1.00 55.22 105 VAL A C 1
ATOM 846 O O . VAL A 1 105 ? -16.820 6.324 20.149 1.00 55.22 105 VAL A O 1
ATOM 849 N N . SER A 1 106 ? -18.076 8.182 19.978 1.00 56.53 106 SER A N 1
ATOM 850 C CA . SER A 1 106 ? -19.091 7.574 19.118 1.00 56.53 106 SER A CA 1
ATOM 851 C C . SER A 1 106 ? -18.472 7.076 17.806 1.00 56.53 106 SER A C 1
ATOM 853 O O . SER A 1 106 ? -17.531 7.668 17.274 1.00 56.53 106 SER A O 1
ATOM 855 N N . VAL A 1 107 ? -19.033 5.999 17.248 1.00 51.25 107 VAL A N 1
ATOM 856 C CA . VAL A 1 107 ? -18.621 5.444 15.943 1.00 51.25 107 VAL A CA 1
ATOM 857 C C . VAL A 1 107 ? -18.653 6.518 14.847 1.00 51.25 107 VAL A C 1
ATOM 859 O O . VAL A 1 107 ? -17.793 6.540 13.973 1.00 51.25 107 VAL A O 1
ATOM 862 N N . SER A 1 108 ? -19.590 7.467 14.940 1.00 48.66 108 SER A N 1
ATOM 863 C CA . SER A 1 108 ? -19.675 8.627 14.049 1.00 48.66 108 SER A CA 1
ATOM 864 C C . SER A 1 108 ? -18.469 9.566 14.161 1.00 48.66 108 SER A C 1
ATOM 866 O O . SER A 1 108 ? -17.929 9.986 13.143 1.00 48.66 108 SER A O 1
ATOM 868 N N . ALA A 1 109 ? -17.989 9.855 15.372 1.00 53.22 109 ALA A N 1
ATOM 869 C CA . ALA A 1 109 ? -16.803 10.683 15.573 1.00 53.22 109 ALA A CA 1
ATOM 870 C C . ALA A 1 109 ? -15.518 9.973 15.108 1.00 53.22 109 ALA A C 1
ATOM 872 O O . ALA A 1 109 ? -14.608 10.618 14.594 1.00 53.22 109 ALA A O 1
ATOM 873 N N . GLN A 1 110 ? -15.464 8.643 15.212 1.00 59.53 110 GLN A N 1
ATOM 874 C CA . GLN A 1 110 ? -14.342 7.837 14.714 1.00 59.53 110 GLN A CA 1
ATOM 875 C C . GLN A 1 110 ? -14.318 7.740 13.184 1.00 59.53 110 GLN A C 1
ATOM 877 O O . GLN A 1 110 ? -13.248 7.858 12.593 1.00 59.53 110 GLN A O 1
ATOM 882 N N . LEU A 1 111 ? -15.478 7.580 12.539 1.00 59.50 111 LEU A N 1
ATOM 883 C CA . LEU A 1 111 ? -15.599 7.656 11.079 1.00 59.50 111 LEU A CA 1
ATOM 884 C C . LEU A 1 111 ? -15.223 9.045 10.565 1.00 59.50 111 LEU A C 1
ATOM 886 O O . LEU A 1 111 ? -14.450 9.147 9.618 1.00 59.50 111 LEU A O 1
ATOM 890 N N . ASN A 1 112 ? -15.679 10.108 11.230 1.00 69.12 112 ASN A N 1
ATOM 891 C CA . ASN A 1 112 ? -15.298 11.471 10.867 1.00 69.12 112 ASN A CA 1
ATOM 892 C C . ASN A 1 112 ? -13.791 11.702 11.027 1.00 69.12 112 ASN A C 1
ATOM 894 O O . ASN A 1 112 ? -13.171 12.262 10.130 1.00 69.12 112 ASN A O 1
ATOM 898 N N . ALA A 1 113 ? -13.175 11.223 12.111 1.00 67.19 113 ALA A N 1
ATOM 899 C CA . ALA A 1 113 ? -11.728 11.325 12.294 1.00 67.19 113 ALA A CA 1
ATOM 900 C C . ALA A 1 113 ? -10.948 10.541 11.223 1.00 67.19 113 ALA A C 1
ATOM 902 O O . ALA A 1 113 ? -9.954 11.045 10.703 1.00 67.19 113 ALA A O 1
ATOM 903 N N . ALA A 1 114 ? -11.410 9.341 10.856 1.00 68.56 114 ALA A N 1
ATOM 904 C CA . ALA A 1 114 ? -10.801 8.542 9.794 1.00 68.56 114 ALA A CA 1
ATOM 905 C C . ALA A 1 114 ? -10.908 9.236 8.426 1.00 68.56 114 ALA A C 1
ATOM 907 O O . ALA A 1 114 ? -9.920 9.300 7.700 1.00 68.56 114 ALA A O 1
ATOM 908 N N . VAL A 1 115 ? -12.071 9.811 8.102 1.00 68.44 115 VAL A N 1
ATOM 909 C CA . VAL A 1 115 ? -12.295 10.574 6.863 1.00 68.44 115 VAL A CA 1
ATOM 910 C C . VAL A 1 115 ? -11.429 11.834 6.823 1.00 68.44 115 VAL A C 1
ATOM 912 O O . VAL A 1 115 ? -10.789 12.098 5.808 1.00 68.44 115 VAL A O 1
ATOM 915 N N . VAL A 1 116 ? -11.343 12.582 7.927 1.00 71.31 116 VAL A N 1
ATOM 916 C CA . VAL A 1 116 ? -10.485 13.775 8.023 1.00 71.31 116 VAL A CA 1
ATOM 917 C C . VAL A 1 116 ? -9.012 13.404 7.846 1.00 71.31 116 VAL A C 1
ATOM 919 O O . VAL A 1 116 ? -8.307 14.056 7.080 1.00 71.31 116 VAL A O 1
ATOM 922 N N . MET A 1 117 ? -8.545 12.329 8.486 1.00 70.06 117 MET A N 1
ATOM 923 C CA . MET A 1 117 ? -7.168 11.854 8.327 1.00 70.06 117 MET A CA 1
ATOM 924 C C . MET A 1 117 ? -6.877 11.424 6.879 1.00 70.06 117 MET A C 1
ATOM 926 O O . MET A 1 117 ? -5.792 11.694 6.364 1.00 70.06 117 MET A O 1
ATOM 930 N N . LEU A 1 118 ? -7.854 10.814 6.198 1.00 66.94 118 LEU A N 1
ATOM 931 C CA . LEU A 1 118 ? -7.737 10.425 4.792 1.00 66.94 118 LEU A CA 1
ATOM 932 C C . LEU A 1 118 ? -7.643 11.633 3.855 1.00 66.94 118 LEU A C 1
ATOM 934 O O . LEU A 1 118 ? -6.823 11.636 2.941 1.00 66.94 118 LEU A O 1
ATOM 938 N N . LEU A 1 119 ? -8.452 12.666 4.102 1.00 68.56 119 LEU A N 1
ATOM 939 C CA . LEU A 1 119 ? -8.427 13.915 3.339 1.00 68.56 119 LEU A CA 1
ATOM 940 C C . LEU A 1 119 ? -7.094 14.651 3.502 1.00 68.56 119 LEU A C 1
ATOM 942 O O . LEU A 1 119 ? -6.551 15.147 2.518 1.00 68.56 119 LEU A O 1
ATOM 946 N N . VAL A 1 120 ? -6.531 14.670 4.713 1.00 72.62 120 VAL A N 1
ATOM 947 C CA . VAL A 1 120 ? -5.198 15.242 4.966 1.00 72.62 120 VAL A CA 1
ATOM 948 C C . VAL A 1 120 ? -4.118 14.467 4.206 1.00 72.62 120 VAL A C 1
ATOM 950 O O . VAL A 1 120 ? -3.283 15.073 3.545 1.00 72.62 120 VAL A O 1
ATOM 953 N N . LEU A 1 121 ? -4.157 13.131 4.234 1.00 66.94 121 LEU A N 1
ATOM 954 C CA . LEU A 1 121 ? -3.214 12.295 3.479 1.00 66.94 121 LEU A CA 1
ATOM 955 C C . LEU A 1 121 ? -3.331 12.491 1.961 1.00 66.94 121 LEU A C 1
ATOM 957 O O . LEU A 1 121 ? -2.315 12.489 1.271 1.00 66.94 121 LEU A O 1
ATOM 961 N N . MET A 1 122 ? -4.547 12.679 1.442 1.00 67.38 122 MET A N 1
ATOM 962 C CA . MET A 1 122 ? -4.779 12.949 0.020 1.00 67.38 122 MET A CA 1
ATOM 963 C C . MET A 1 122 ? -4.363 14.361 -0.405 1.00 67.38 122 MET A C 1
ATOM 965 O O . MET A 1 122 ? -3.945 14.528 -1.542 1.00 67.38 122 MET A O 1
ATOM 969 N N . GLY A 1 123 ? -4.457 15.359 0.478 1.00 55.91 123 GLY A N 1
ATOM 970 C CA . GLY A 1 123 ? -4.047 16.740 0.189 1.00 55.91 123 GLY A CA 1
ATOM 971 C C . GLY A 1 123 ? -2.531 16.978 0.206 1.00 55.91 123 GLY A C 1
ATOM 972 O O . GLY A 1 123 ? -2.082 18.047 -0.198 1.00 55.91 123 GLY A O 1
ATOM 973 N N . HIS A 1 124 ? -1.747 16.005 0.678 1.00 51.47 124 HIS A N 1
ATOM 974 C CA . HIS A 1 124 ? -0.280 16.051 0.710 1.00 51.47 124 HIS A CA 1
ATOM 975 C C . HIS A 1 124 ? 0.394 15.211 -0.397 1.00 51.47 124 HIS A C 1
ATOM 977 O O . HIS A 1 124 ? 1.621 15.095 -0.397 1.00 51.47 124 HIS A O 1
ATOM 983 N N . LEU A 1 125 ? -0.390 14.641 -1.321 1.00 47.25 125 LEU A N 1
ATOM 984 C CA . LEU A 1 125 ? 0.049 13.923 -2.528 1.00 47.25 125 LEU A CA 1
ATOM 985 C C . LEU A 1 125 ? -0.259 14.743 -3.784 1.00 47.25 125 LEU A C 1
ATOM 987 O O . LEU A 1 125 ? 0.544 14.639 -4.737 1.00 47.25 125 LEU A O 1
#

Organism: NCBI:txid933063